Protein AF-A0AAV7MGU1-F1 (afdb_monomer_lite)

Foldseek 3Di:
DADPNHDPVPDDPVVVVLVDDDDDPDDDADPDDPLCRQCPPPPPDDPVNSLVSCVVVVNNVVSVVDD

Radius of gyration: 15.6 Å; chains: 1; bounding box: 34×26×43 Å

Secondary structure (DSSP, 8-state):
-EETTEEGGGS-HHHHHHT-----SS----SS-HHHHHSTT-SS--HHHHHHHHHHTT-HHHHTT--

InterPro domains:
  IPR027417 P-loop containing nucleoside triphosphate hydrolase [G3DSA:3.40.50.300] (1-67)
  IPR027417 P-loop containing nucleoside triphosphate hydrolase [SSF52540] (1-67)
  IPR039421 Type 1 protein exporter [PTHR43394] (1-67)

Sequence (67 aa):
VTLDGHDLRTLNVKWLREKIGVVSQEPCLFGTTIAENICYGREDVTNSEIQQAAIEANAYDFISKLP

Structure (mmCIF, N/CA/C/O backbone):
data_AF-A0AAV7MGU1-F1
#
_entry.id   AF-A0AAV7MGU1-F1
#
loop_
_atom_site.group_PDB
_atom_site.id
_atom_site.type_symbol
_atom_site.label_atom_id
_atom_site.label_alt_id
_atom_site.label_comp_id
_atom_site.label_asym_id
_atom_site.label_entity_id
_atom_site.label_seq_id
_atom_site.pdbx_PDB_ins_code
_atom_site.Cartn_x
_atom_site.Cartn_y
_atom_site.Cartn_z
_atom_site.occupancy
_atom_site.B_iso_or_equiv
_atom_site.auth_seq_id
_atom_site.auth_comp_id
_atom_site.auth_asym_id
_atom_site.auth_atom_id
_atom_site.pdbx_PDB_model_num
ATOM 1 N N . VAL A 1 1 ? 16.356 5.720 -19.467 1.00 93.06 1 VAL A N 1
ATOM 2 C CA . VAL A 1 1 ? 16.224 5.099 -18.128 1.00 93.06 1 VAL A CA 1
ATOM 3 C C . VAL A 1 1 ? 15.947 3.627 -18.337 1.00 93.06 1 VAL A C 1
ATOM 5 O O . VAL A 1 1 ? 15.179 3.302 -19.236 1.00 93.06 1 VAL A O 1
ATOM 8 N N . THR A 1 2 ? 16.592 2.763 -17.564 1.00 96.56 2 THR A N 1
ATOM 9 C CA . THR A 1 2 ? 16.504 1.306 -17.706 1.00 96.56 2 THR A CA 1
ATOM 10 C C . THR A 1 2 ? 16.196 0.659 -16.361 1.00 96.56 2 THR A C 1
ATOM 12 O O . THR A 1 2 ? 16.663 1.162 -15.342 1.00 96.56 2 THR A O 1
ATOM 15 N N . LEU A 1 3 ? 15.478 -0.461 -16.367 1.00 95.25 3 LEU A N 1
ATOM 16 C CA . LEU A 1 3 ? 15.300 -1.357 -15.223 1.00 95.25 3 LEU A CA 1
ATOM 17 C C . LEU A 1 3 ? 15.959 -2.689 -15.572 1.00 95.25 3 LEU A C 1
ATOM 19 O O . LEU A 1 3 ? 15.635 -3.265 -16.608 1.00 95.25 3 LEU A O 1
ATOM 23 N N . ASP A 1 4 ? 16.927 -3.130 -14.769 1.00 94.44 4 ASP A N 1
ATOM 24 C CA . ASP A 1 4 ? 17.689 -4.366 -15.005 1.00 94.44 4 ASP A CA 1
ATOM 25 C C . ASP A 1 4 ? 18.219 -4.486 -16.447 1.00 94.44 4 ASP A C 1
ATOM 27 O O . ASP A 1 4 ? 18.094 -5.513 -17.111 1.00 94.44 4 ASP A O 1
ATOM 31 N N . GLY A 1 5 ? 18.746 -3.379 -16.980 1.00 95.75 5 GLY A N 1
ATOM 32 C CA . GLY A 1 5 ? 19.281 -3.297 -18.344 1.00 95.75 5 GLY A CA 1
ATOM 33 C C . GLY A 1 5 ? 18.237 -3.203 -19.468 1.00 95.75 5 GLY A C 1
ATOM 34 O O . GLY A 1 5 ? 18.620 -3.002 -20.618 1.00 95.75 5 GLY A O 1
ATOM 35 N N . HIS A 1 6 ? 16.939 -3.273 -19.165 1.00 95.12 6 HIS A N 1
ATOM 36 C CA . HIS A 1 6 ? 15.858 -3.126 -20.142 1.00 95.12 6 HIS A CA 1
ATOM 37 C C . HIS A 1 6 ? 15.352 -1.681 -20.175 1.00 95.12 6 HIS A C 1
ATOM 39 O O . HIS A 1 6 ? 15.094 -1.076 -19.134 1.00 95.12 6 HIS A O 1
ATOM 45 N N . ASP A 1 7 ? 15.199 -1.100 -21.366 1.00 97.25 7 ASP A N 1
ATOM 46 C CA . ASP A 1 7 ? 14.599 0.230 -21.517 1.00 97.25 7 ASP A CA 1
ATOM 47 C C . ASP A 1 7 ? 13.142 0.209 -21.037 1.00 97.25 7 ASP A C 1
ATOM 49 O O . ASP A 1 7 ? 12.331 -0.574 -21.520 1.00 97.25 7 ASP A O 1
ATOM 53 N N . LEU A 1 8 ? 12.783 1.101 -20.110 1.00 96.56 8 LEU A N 1
ATOM 54 C CA . LEU A 1 8 ? 11.423 1.160 -19.564 1.00 96.56 8 LEU A CA 1
ATOM 55 C C . LEU A 1 8 ? 10.348 1.334 -20.646 1.00 96.56 8 LEU A C 1
ATOM 57 O O . LEU A 1 8 ? 9.223 0.873 -20.473 1.00 96.56 8 LEU A O 1
ATOM 61 N N . ARG A 1 9 ? 10.685 1.989 -21.764 1.00 95.88 9 ARG A N 1
ATOM 62 C CA . ARG A 1 9 ? 9.761 2.259 -22.876 1.00 95.88 9 ARG A CA 1
ATOM 63 C C . ARG A 1 9 ? 9.380 1.004 -23.659 1.00 95.88 9 ARG A C 1
ATOM 65 O O . ARG A 1 9 ? 8.418 1.053 -24.418 1.00 95.88 9 ARG A O 1
ATOM 72 N N . THR A 1 10 ? 10.125 -0.092 -23.506 1.00 97.12 10 THR A N 1
ATOM 73 C CA . THR A 1 10 ? 9.831 -1.370 -24.171 1.00 97.12 10 THR A CA 1
ATOM 74 C C . THR A 1 10 ? 8.981 -2.301 -23.306 1.00 97.12 10 THR A C 1
ATOM 76 O O . THR A 1 10 ? 8.454 -3.288 -23.814 1.00 97.12 10 THR A O 1
ATOM 79 N N . LEU A 1 11 ? 8.819 -1.993 -22.015 1.00 96.56 11 LEU A N 1
ATOM 80 C CA . LEU A 1 11 ? 8.047 -2.799 -21.075 1.00 96.56 11 LEU A CA 1
ATOM 81 C C . LEU A 1 11 ? 6.553 -2.459 -21.141 1.00 96.56 11 LEU A C 1
ATOM 83 O O . LEU A 1 11 ? 6.151 -1.325 -21.405 1.00 96.56 11 LEU A O 1
ATOM 87 N N . ASN A 1 12 ? 5.706 -3.444 -20.833 1.00 96.88 12 ASN A N 1
ATOM 88 C CA . ASN A 1 12 ? 4.280 -3.197 -20.664 1.00 96.88 12 ASN A CA 1
ATOM 89 C C . ASN A 1 12 ? 4.046 -2.290 -19.444 1.00 96.88 12 ASN A C 1
ATOM 91 O O . ASN A 1 12 ? 4.414 -2.631 -18.319 1.00 96.88 12 ASN A O 1
ATOM 95 N N . VAL A 1 13 ? 3.394 -1.148 -19.668 1.00 95.88 13 VAL A N 1
ATOM 96 C CA . VAL A 1 13 ? 3.200 -0.125 -18.631 1.00 95.88 13 VAL A CA 1
ATOM 97 C C . VAL A 1 13 ? 2.378 -0.615 -17.436 1.00 95.88 13 VAL A C 1
ATOM 99 O O . VAL A 1 13 ? 2.659 -0.214 -16.309 1.00 95.88 13 VAL A O 1
ATOM 102 N N . LYS A 1 14 ? 1.380 -1.481 -17.656 1.00 94.88 14 LYS A N 1
ATOM 103 C CA . LYS A 1 14 ? 0.542 -2.022 -16.578 1.00 94.88 14 LYS A CA 1
ATOM 104 C C . LYS A 1 14 ? 1.366 -2.963 -15.703 1.00 94.88 14 LYS A C 1
ATOM 106 O O . LYS A 1 14 ? 1.461 -2.738 -14.504 1.00 94.88 14 LYS A O 1
ATOM 111 N N . TRP A 1 15 ? 2.039 -3.929 -16.326 1.00 94.81 15 TRP A N 1
ATOM 112 C CA . TRP A 1 15 ? 2.909 -4.878 -15.632 1.00 94.81 15 TRP A CA 1
ATOM 113 C C . TRP A 1 15 ? 4.007 -4.176 -14.826 1.00 94.81 15 TRP A C 1
ATOM 115 O O . TRP A 1 15 ? 4.234 -4.515 -13.670 1.00 94.81 15 TRP A O 1
ATOM 125 N N . LEU A 1 16 ? 4.660 -3.164 -15.407 1.00 95.75 16 LEU A N 1
ATOM 126 C CA . LEU A 1 16 ? 5.714 -2.420 -14.717 1.00 95.75 16 LEU A CA 1
ATOM 127 C C . LEU A 1 16 ? 5.181 -1.740 -13.446 1.00 95.75 16 LEU A C 1
ATOM 129 O O . LEU A 1 16 ? 5.823 -1.794 -12.401 1.00 95.75 16 LEU A O 1
ATOM 133 N N . ARG A 1 17 ? 3.999 -1.118 -13.524 1.00 94.44 17 ARG A N 1
ATOM 134 C CA . ARG A 1 17 ? 3.379 -0.426 -12.384 1.00 94.44 17 ARG A CA 1
ATOM 135 C C . ARG A 1 17 ? 2.908 -1.385 -11.291 1.00 94.44 17 ARG A C 1
ATOM 137 O O . ARG A 1 17 ? 2.970 -1.019 -10.129 1.00 94.44 17 ARG A O 1
ATOM 144 N N . GLU A 1 18 ? 2.531 -2.618 -11.627 1.00 92.38 18 GLU A N 1
ATOM 145 C CA . GLU A 1 18 ? 2.200 -3.659 -10.636 1.00 92.38 18 GLU A CA 1
ATOM 146 C C . GLU A 1 18 ? 3.412 -4.105 -9.795 1.00 92.38 18 GLU A C 1
ATOM 148 O O . GLU A 1 18 ? 3.243 -4.756 -8.766 1.00 92.38 18 GLU A O 1
ATOM 153 N N . LYS A 1 19 ? 4.642 -3.783 -10.221 1.00 92.81 19 LYS A N 1
ATOM 154 C CA . LYS A 1 19 ? 5.883 -4.100 -9.490 1.00 92.81 19 LYS A CA 1
ATOM 155 C C . LYS A 1 19 ? 6.433 -2.929 -8.678 1.00 92.81 19 LYS A C 1
ATOM 157 O O . LYS A 1 19 ? 7.483 -3.074 -8.059 1.00 92.81 19 LYS A O 1
ATOM 162 N N . ILE A 1 20 ? 5.760 -1.778 -8.686 1.00 93.06 20 ILE A N 1
ATOM 163 C CA . ILE A 1 20 ? 6.257 -0.543 -8.076 1.00 93.06 20 ILE A CA 1
ATOM 164 C C . ILE A 1 20 ? 5.191 0.029 -7.138 1.00 93.06 20 ILE A C 1
ATOM 166 O O . ILE A 1 20 ? 4.127 0.451 -7.582 1.00 93.06 20 ILE A O 1
ATOM 170 N N . GLY A 1 21 ? 5.513 0.113 -5.846 1.00 92.06 21 GLY A N 1
ATOM 171 C CA . GLY A 1 21 ? 4.774 0.944 -4.895 1.00 92.06 21 GLY A CA 1
ATOM 172 C C . GLY A 1 21 ? 5.268 2.391 -4.957 1.00 92.06 21 GLY A C 1
ATOM 173 O O . GLY A 1 21 ? 6.476 2.628 -4.960 1.00 92.06 21 GLY A O 1
ATOM 174 N N . VAL A 1 22 ? 4.354 3.361 -5.015 1.00 93.38 22 VAL A N 1
ATOM 175 C CA . VAL A 1 22 ? 4.686 4.795 -5.055 1.00 93.38 22 VAL A CA 1
ATOM 176 C C . VAL A 1 22 ? 4.077 5.494 -3.847 1.00 93.38 22 VAL A C 1
ATOM 178 O O . VAL A 1 22 ? 2.889 5.339 -3.580 1.00 93.38 22 VAL A O 1
ATOM 181 N N . VAL A 1 23 ? 4.884 6.296 -3.150 1.00 93.81 23 VAL A N 1
ATOM 182 C CA . VAL A 1 23 ? 4.443 7.146 -2.038 1.00 93.81 23 VAL A CA 1
ATOM 183 C C . VAL A 1 23 ? 4.668 8.604 -2.425 1.00 93.81 23 VAL A C 1
ATOM 185 O O . VAL A 1 23 ? 5.804 9.041 -2.614 1.00 93.81 23 VAL A O 1
ATOM 188 N N . SER A 1 24 ? 3.574 9.345 -2.582 1.00 94.56 24 SER A N 1
ATOM 189 C CA . SER A 1 24 ? 3.591 10.767 -2.938 1.00 94.56 24 SER A CA 1
ATOM 190 C C . SER A 1 24 ? 3.814 11.649 -1.706 1.00 94.56 24 SER A C 1
ATOM 192 O O . SER A 1 24 ? 3.423 11.276 -0.604 1.00 94.56 24 SER A O 1
ATOM 194 N N . GLN A 1 25 ? 4.394 12.844 -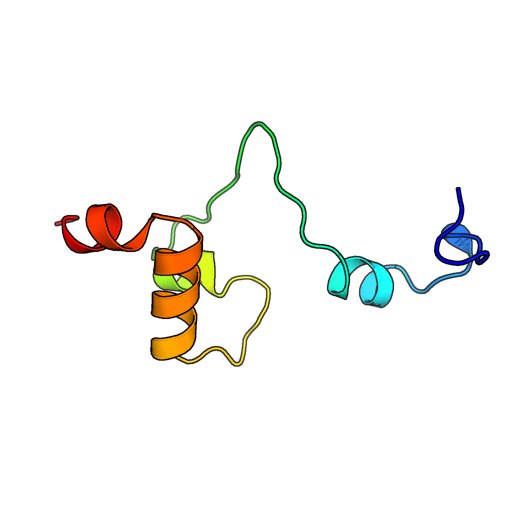1.894 1.00 96.50 25 GLN A N 1
ATOM 195 C CA . GLN A 1 25 ? 4.532 13.837 -0.812 1.00 96.50 25 GLN A CA 1
ATOM 196 C C . GLN A 1 25 ? 3.169 14.284 -0.262 1.00 96.50 25 GLN A C 1
ATOM 198 O O . GLN A 1 25 ? 3.015 14.442 0.944 1.00 96.50 25 GLN A O 1
ATOM 203 N N . GLU A 1 26 ? 2.186 14.444 -1.149 1.00 96.06 26 GLU A N 1
ATOM 204 C CA . GLU A 1 26 ? 0.779 14.648 -0.809 1.00 96.06 26 GLU A CA 1
ATOM 205 C C . GLU A 1 26 ? 0.028 13.330 -1.065 1.00 96.06 26 GLU A C 1
ATOM 207 O O . GLU A 1 26 ? -0.306 13.027 -2.216 1.00 96.06 26 GLU A O 1
ATOM 212 N N . PRO A 1 27 ? -0.165 12.479 -0.040 1.00 91.31 27 PRO A N 1
ATOM 213 C CA . PRO A 1 27 ? -0.861 11.211 -0.208 1.00 91.31 27 PRO A CA 1
ATOM 214 C C . PRO A 1 27 ? -2.347 11.440 -0.508 1.00 91.31 27 PRO A C 1
ATOM 216 O O . PRO A 1 27 ? -2.995 12.301 0.086 1.00 91.31 27 PRO A O 1
ATOM 219 N N . CYS A 1 28 ?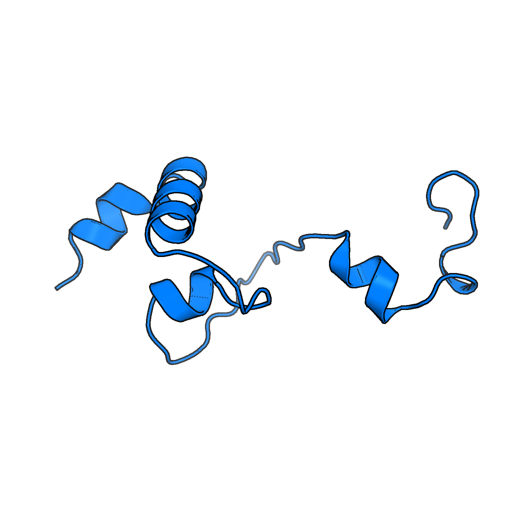 -2.898 10.643 -1.422 1.00 93.81 28 CYS A N 1
ATOM 220 C CA . CYS A 1 28 ? -4.318 10.667 -1.761 1.00 93.81 28 CYS A CA 1
ATOM 221 C C . CYS A 1 28 ? -5.042 9.502 -1.082 1.00 93.81 28 CYS A C 1
ATOM 223 O O . CYS A 1 28 ? -4.552 8.376 -1.105 1.00 93.81 28 CYS A O 1
ATOM 225 N N . LEU A 1 29 ? -6.227 9.774 -0.533 1.00 95.44 29 LEU A N 1
ATOM 226 C CA . LEU A 1 29 ? -7.136 8.767 0.014 1.00 95.44 29 LEU A CA 1
ATOM 227 C C . LEU A 1 29 ? -8.485 8.854 -0.697 1.00 95.44 29 LEU A C 1
ATOM 229 O O . LEU A 1 29 ? -8.925 9.938 -1.090 1.00 95.44 29 LEU A O 1
ATOM 233 N N . PHE A 1 30 ? -9.156 7.717 -0.830 1.00 96.06 30 PHE A N 1
ATOM 234 C CA . PHE A 1 30 ? -10.534 7.658 -1.301 1.00 96.06 30 PHE A CA 1
ATOM 235 C C . PHE A 1 30 ? -11.500 7.856 -0.133 1.00 96.06 30 PHE A C 1
ATOM 237 O O . PHE A 1 30 ? -11.213 7.454 0.997 1.00 96.06 30 PHE A O 1
ATOM 244 N N . GLY A 1 31 ? -12.665 8.444 -0.418 1.00 97.44 31 GLY A N 1
ATOM 245 C CA . GLY A 1 31 ? -13.765 8.625 0.537 1.00 97.44 31 GLY A CA 1
ATOM 246 C C . GLY A 1 31 ? -14.475 7.311 0.869 1.00 97.44 31 GLY A C 1
ATOM 247 O O . GLY A 1 31 ? -15.650 7.149 0.560 1.00 97.44 31 GLY A O 1
ATOM 248 N N . THR A 1 32 ? -13.736 6.371 1.447 1.00 95.88 32 THR A N 1
ATOM 249 C CA . THR A 1 32 ? -14.133 4.996 1.761 1.00 95.88 32 THR A CA 1
ATOM 250 C C . THR A 1 32 ? -13.467 4.584 3.083 1.00 95.88 32 THR A C 1
ATOM 252 O O . THR A 1 32 ? -12.796 5.402 3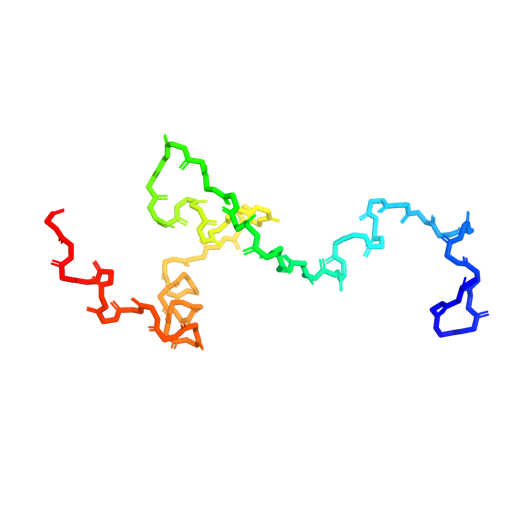.717 1.00 95.88 32 THR A O 1
ATOM 255 N N . THR A 1 33 ? -13.640 3.348 3.549 1.00 95.94 33 THR A N 1
ATOM 256 C CA . THR A 1 33 ? -13.027 2.894 4.808 1.00 95.94 33 THR A CA 1
ATOM 257 C C . THR A 1 33 ? -11.494 2.837 4.736 1.00 95.94 33 THR A C 1
ATOM 259 O O . THR A 1 33 ? -10.877 2.818 3.668 1.00 95.94 33 THR A O 1
ATOM 262 N N . ILE A 1 34 ? -10.846 2.778 5.902 1.00 96.44 34 ILE A N 1
ATOM 263 C CA . ILE A 1 34 ? -9.387 2.611 5.992 1.00 96.44 34 ILE A CA 1
ATOM 264 C C . ILE A 1 34 ? -8.953 1.263 5.410 1.00 96.44 34 ILE A C 1
ATOM 266 O O . ILE A 1 34 ? -7.965 1.208 4.685 1.00 96.44 34 ILE A O 1
ATOM 270 N N . ALA A 1 35 ? -9.710 0.194 5.678 1.00 95.75 35 ALA A N 1
ATOM 271 C CA . ALA A 1 35 ? -9.429 -1.134 5.137 1.00 95.75 35 ALA A CA 1
ATOM 272 C C . ALA A 1 35 ? -9.436 -1.125 3.600 1.00 95.75 35 ALA A C 1
ATOM 274 O O . ALA A 1 35 ? -8.499 -1.626 2.986 1.00 95.75 35 ALA A O 1
ATOM 275 N N . GLU A 1 36 ? -10.433 -0.473 2.996 1.00 95.38 36 GLU A N 1
ATOM 276 C CA . GLU A 1 36 ? -10.546 -0.331 1.539 1.00 95.38 36 GLU A CA 1
ATOM 277 C C . GLU A 1 36 ? -9.433 0.537 0.933 1.00 95.38 36 GLU A C 1
ATOM 279 O O . GLU A 1 36 ? -8.978 0.256 -0.172 1.00 95.38 36 GLU A O 1
ATOM 284 N N . ASN A 1 37 ? -8.946 1.560 1.648 1.00 96.00 37 ASN A N 1
ATOM 285 C CA . ASN A 1 37 ? -7.767 2.319 1.214 1.00 96.00 37 ASN A CA 1
ATOM 286 C C . ASN A 1 37 ? -6.478 1.480 1.293 1.00 96.00 37 ASN A C 1
ATOM 288 O O . ASN A 1 37 ? -5.631 1.597 0.414 1.00 96.00 37 ASN A O 1
ATOM 292 N N . ILE A 1 38 ? -6.319 0.631 2.316 1.00 95.62 38 ILE A N 1
ATOM 293 C CA . ILE A 1 38 ? -5.126 -0.219 2.483 1.00 95.62 38 ILE A CA 1
ATOM 294 C C . ILE A 1 38 ? -5.082 -1.332 1.431 1.00 95.62 38 ILE A C 1
ATOM 296 O O . ILE A 1 38 ? -4.023 -1.589 0.865 1.00 95.62 38 ILE A O 1
ATOM 300 N N . CYS A 1 39 ? -6.209 -1.994 1.149 1.00 95.38 39 CYS A N 1
ATOM 301 C CA . CYS A 1 39 ? -6.259 -3.035 0.117 1.00 95.38 39 CYS A CA 1
ATOM 302 C C . CYS A 1 39 ? -6.384 -2.467 -1.305 1.00 95.38 39 CYS A C 1
ATOM 304 O O . CYS A 1 39 ? -6.440 -3.223 -2.274 1.00 95.38 39 CYS A O 1
ATOM 306 N N . TYR A 1 40 ? -6.432 -1.143 -1.464 1.00 92.25 40 TYR A N 1
ATOM 307 C CA . TYR A 1 40 ? -6.552 -0.525 -2.774 1.00 92.25 40 TYR A CA 1
ATOM 308 C C . TYR A 1 40 ? -5.407 -0.963 -3.702 1.00 92.25 40 TYR A C 1
ATOM 310 O O . TYR A 1 40 ? -4.228 -0.861 -3.368 1.00 92.25 40 TYR A O 1
ATOM 318 N N . GLY A 1 41 ? -5.762 -1.451 -4.892 1.00 87.62 41 GLY A N 1
ATOM 319 C CA . GLY A 1 41 ? -4.807 -1.991 -5.865 1.00 87.62 41 GLY A CA 1
ATOM 320 C C . GLY A 1 41 ? -4.537 -3.495 -5.739 1.00 87.62 41 GLY A C 1
ATOM 321 O O . GLY A 1 41 ? -3.805 -4.034 -6.569 1.00 87.62 41 GLY A O 1
ATOM 322 N N . ARG A 1 42 ? -5.146 -4.189 -4.765 1.00 89.88 42 ARG A N 1
ATOM 323 C CA . ARG A 1 42 ? -5.107 -5.651 -4.641 1.00 89.88 42 ARG A CA 1
ATOM 324 C C . ARG A 1 42 ? -6.442 -6.182 -4.099 1.00 89.88 42 ARG A C 1
ATOM 326 O O . ARG A 1 42 ? -6.775 -5.975 -2.942 1.00 89.88 42 ARG A O 1
ATOM 333 N N . GLU A 1 43 ? -7.201 -6.883 -4.937 1.00 81.31 43 GLU A N 1
ATOM 334 C CA . GLU A 1 43 ? -8.575 -7.313 -4.609 1.00 81.31 43 GLU A CA 1
ATOM 335 C C . GLU A 1 43 ? -8.624 -8.561 -3.703 1.00 81.31 43 GLU A C 1
ATOM 337 O O . GLU A 1 43 ? -9.542 -8.712 -2.903 1.00 81.31 43 GLU A O 1
ATOM 342 N N . ASP A 1 44 ? -7.588 -9.405 -3.743 1.00 90.88 44 ASP A N 1
ATOM 343 C CA . ASP A 1 44 ? -7.481 -10.627 -2.936 1.00 90.88 44 ASP A CA 1
ATOM 344 C C . ASP A 1 44 ? -6.630 -10.386 -1.674 1.00 90.88 44 ASP A C 1
ATOM 346 O O . ASP A 1 44 ? -5.484 -10.846 -1.563 1.00 90.88 44 ASP A O 1
ATOM 350 N N . VAL A 1 45 ? -7.152 -9.591 -0.736 1.00 95.31 45 VAL A N 1
ATOM 351 C CA . VAL A 1 45 ? -6.474 -9.271 0.534 1.00 95.31 45 VAL A CA 1
ATOM 352 C C . VAL A 1 45 ? -7.336 -9.713 1.708 1.00 95.31 45 VAL A C 1
ATOM 354 O O . VAL A 1 45 ? -8.501 -9.344 1.832 1.00 95.31 45 VAL A O 1
ATOM 357 N N . THR A 1 46 ? -6.749 -10.500 2.605 1.00 96.69 46 THR A N 1
ATOM 358 C CA . THR A 1 46 ? -7.412 -10.913 3.845 1.00 96.69 46 THR A CA 1
ATOM 359 C C . THR A 1 46 ? -7.331 -9.822 4.914 1.00 96.69 46 THR A C 1
ATOM 361 O O . THR A 1 46 ? -6.383 -9.039 4.961 1.00 96.69 46 THR A O 1
ATOM 364 N N . ASN A 1 47 ? -8.269 -9.821 5.866 1.00 95.00 47 ASN A N 1
ATOM 365 C CA . ASN A 1 47 ? -8.217 -8.899 7.010 1.00 95.00 47 ASN A CA 1
ATOM 366 C C . ASN A 1 47 ? -6.901 -9.001 7.802 1.00 95.00 47 ASN A C 1
ATOM 368 O O . ASN A 1 47 ? -6.411 -7.993 8.303 1.00 95.00 47 ASN A O 1
ATOM 372 N N . SER A 1 48 ? -6.311 -10.198 7.892 1.00 97.12 48 SER A N 1
ATOM 373 C CA . SER A 1 48 ? -5.020 -10.391 8.559 1.00 97.12 48 SER A CA 1
ATOM 374 C C . SER A 1 48 ? -3.886 -9.671 7.829 1.00 97.12 48 SER A C 1
ATOM 376 O O . SER A 1 48 ? -3.016 -9.103 8.479 1.00 97.12 48 SER A O 1
ATOM 378 N N . GLU A 1 49 ? -3.887 -9.673 6.496 1.00 97.81 49 GLU A N 1
ATOM 379 C CA . GLU A 1 49 ? -2.880 -8.964 5.699 1.00 97.81 49 GLU A CA 1
ATOM 380 C C . GLU A 1 49 ? -3.058 -7.448 5.779 1.00 97.81 49 GLU A C 1
ATOM 382 O O . GLU A 1 49 ? -2.067 -6.728 5.856 1.00 97.81 49 GLU A O 1
ATOM 387 N N . ILE A 1 50 ? -4.303 -6.959 5.839 1.00 97.06 50 ILE A N 1
ATOM 388 C CA . ILE A 1 50 ? -4.590 -5.534 6.076 1.00 97.06 50 ILE A CA 1
ATOM 389 C C . ILE A 1 50 ? -4.031 -5.101 7.435 1.00 97.06 50 ILE A C 1
ATOM 391 O O . ILE A 1 50 ? -3.345 -4.084 7.526 1.00 97.06 50 ILE A O 1
ATOM 395 N N . GLN A 1 51 ? -4.295 -5.875 8.494 1.00 97.50 51 GLN A N 1
ATOM 396 C CA . GLN A 1 51 ? -3.770 -5.580 9.830 1.00 97.50 51 GLN A CA 1
ATOM 397 C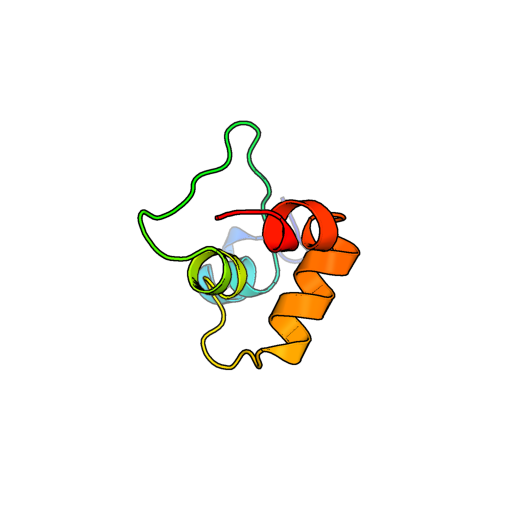 C . GLN A 1 51 ? -2.244 -5.618 9.853 1.00 97.50 51 GLN A C 1
ATOM 399 O O . GLN A 1 51 ? -1.623 -4.711 10.402 1.00 97.50 51 GLN A O 1
ATOM 404 N N . GLN A 1 52 ? -1.641 -6.622 9.216 1.00 98.12 52 GLN A N 1
ATOM 405 C CA . GLN A 1 52 ? -0.191 -6.749 9.131 1.00 98.12 52 GLN A CA 1
ATOM 406 C C . GLN A 1 52 ? 0.441 -5.552 8.403 1.00 98.12 52 GLN A C 1
ATOM 408 O O . GLN A 1 52 ? 1.379 -4.953 8.924 1.00 98.12 52 GLN A O 1
ATOM 413 N N . ALA A 1 53 ? -0.124 -5.128 7.268 1.00 96.75 53 ALA A N 1
ATOM 414 C CA . ALA A 1 53 ? 0.322 -3.933 6.552 1.00 96.75 53 ALA A CA 1
ATOM 415 C C . ALA A 1 53 ? 0.185 -2.664 7.413 1.00 96.75 53 ALA A C 1
ATOM 417 O O . ALA A 1 53 ? 1.078 -1.817 7.429 1.00 96.75 53 ALA A O 1
ATOM 418 N N . ALA A 1 54 ? -0.902 -2.544 8.182 1.00 98.00 54 ALA A N 1
ATOM 419 C CA . ALA A 1 54 ? -1.081 -1.439 9.118 1.00 98.00 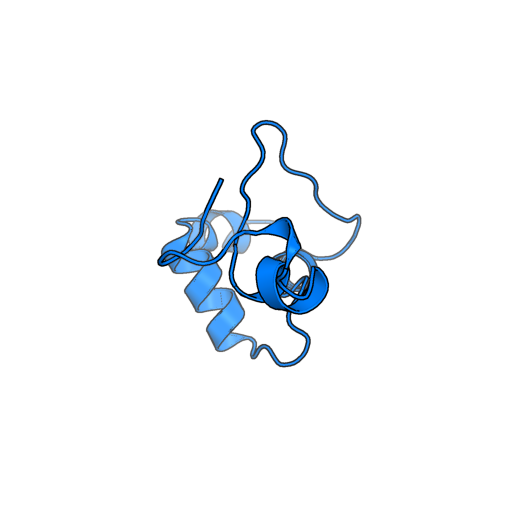54 ALA A CA 1
ATOM 420 C C . ALA A 1 54 ? -0.049 -1.461 10.261 1.00 98.00 54 ALA A C 1
ATOM 422 O O . ALA A 1 54 ? 0.377 -0.397 10.704 1.00 98.00 54 ALA A O 1
ATOM 423 N N . ILE A 1 55 ? 0.371 -2.635 10.744 1.00 98.19 55 ILE A N 1
ATOM 424 C CA . ILE A 1 55 ? 1.429 -2.766 11.761 1.00 98.19 55 ILE A CA 1
ATOM 425 C C . ILE A 1 55 ? 2.781 -2.348 11.174 1.00 98.19 55 ILE A C 1
ATOM 427 O O . ILE A 1 55 ? 3.483 -1.537 11.775 1.00 98.19 55 ILE A O 1
ATOM 431 N N . GLU A 1 56 ? 3.126 -2.840 9.984 1.00 98.06 56 GLU A N 1
ATOM 432 C CA . GLU A 1 56 ? 4.381 -2.510 9.291 1.00 98.06 56 GLU A CA 1
ATOM 433 C C . GLU A 1 56 ? 4.493 -1.017 8.962 1.00 98.06 56 GLU A C 1
ATOM 435 O O . GLU A 1 56 ? 5.574 -0.436 9.056 1.00 98.06 56 GLU A O 1
ATOM 440 N N . ALA A 1 57 ? 3.364 -0.374 8.652 1.00 96.94 57 ALA A N 1
ATOM 441 C CA . ALA A 1 57 ? 3.269 1.067 8.440 1.00 96.94 57 ALA A CA 1
ATOM 442 C C . ALA A 1 57 ? 3.188 1.891 9.743 1.00 96.94 57 ALA A C 1
ATOM 444 O O . ALA A 1 57 ? 3.010 3.108 9.679 1.00 96.94 57 ALA A O 1
ATOM 445 N N . ASN A 1 58 ? 3.289 1.260 10.922 1.00 97.88 58 ASN A N 1
ATOM 446 C CA . ASN A 1 58 ? 3.119 1.894 12.236 1.00 97.88 58 ASN A CA 1
ATOM 447 C C . ASN A 1 58 ? 1.774 2.641 12.387 1.00 97.88 58 ASN A C 1
ATOM 449 O O . ASN A 1 58 ? 1.668 3.667 13.061 1.00 97.88 58 ASN A O 1
ATOM 453 N N . ALA A 1 59 ? 0.740 2.134 11.717 1.00 97.69 59 ALA A N 1
ATOM 454 C CA . ALA A 1 59 ? -0.580 2.741 11.641 1.00 97.69 59 ALA A CA 1
ATOM 455 C C . ALA A 1 59 ? -1.632 2.036 12.505 1.00 97.69 59 ALA A C 1
ATOM 457 O O . ALA A 1 59 ? -2.610 2.655 12.928 1.00 97.69 59 ALA A O 1
ATOM 458 N N . TYR A 1 60 ? -1.422 0.754 12.804 1.00 97.62 60 TYR A N 1
ATOM 459 C CA . TYR A 1 60 ? -2.389 -0.093 13.501 1.00 97.62 60 TYR A CA 1
ATOM 460 C C . TYR A 1 60 ? -2.930 0.527 14.800 1.00 97.62 60 TYR A C 1
ATOM 462 O O . TYR A 1 60 ? -4.144 0.581 15.007 1.00 97.62 60 TYR A O 1
ATOM 4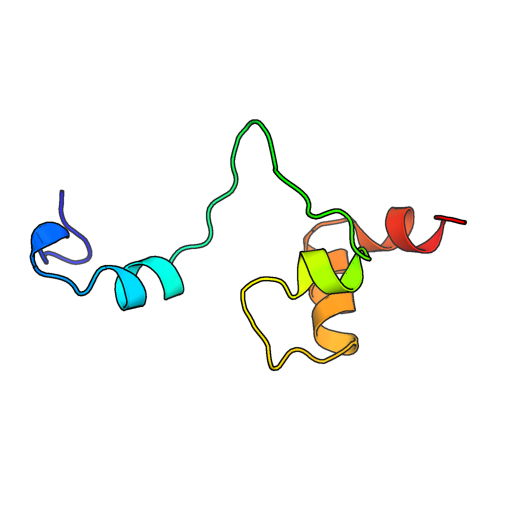70 N N . ASP A 1 61 ? -2.046 1.052 15.651 1.00 97.25 61 ASP A N 1
ATOM 471 C CA . ASP A 1 61 ? -2.419 1.582 16.965 1.00 97.25 61 ASP A CA 1
ATOM 472 C C . ASP A 1 61 ? -3.299 2.830 16.894 1.00 97.25 61 ASP A C 1
ATOM 474 O O . ASP A 1 61 ? -4.172 3.004 17.745 1.00 97.25 61 ASP A O 1
ATOM 478 N N . PHE A 1 62 ? -3.063 3.727 15.928 1.00 97.19 62 PHE A N 1
ATOM 479 C CA . PHE A 1 62 ? -3.899 4.921 15.794 1.00 97.19 62 PHE A CA 1
ATOM 480 C C . PHE A 1 62 ? -5.220 4.579 15.111 1.00 97.19 62 PHE A C 1
ATOM 482 O O . PHE A 1 62 ? -6.254 5.078 15.543 1.00 97.19 62 PHE A O 1
ATOM 489 N N . ILE A 1 63 ? -5.200 3.692 14.107 1.00 97.25 63 ILE A N 1
ATOM 490 C CA . ILE A 1 63 ? -6.407 3.223 13.416 1.00 97.25 63 ILE A CA 1
ATOM 491 C C . ILE A 1 63 ? -7.356 2.559 14.417 1.00 97.25 63 ILE A C 1
ATOM 493 O O . ILE A 1 63 ? -8.542 2.865 14.432 1.00 97.25 63 ILE A O 1
ATOM 497 N N . SER A 1 64 ? -6.828 1.716 15.309 1.00 95.62 64 SER A N 1
ATOM 498 C CA . SER A 1 64 ? -7.615 0.988 16.317 1.00 95.62 64 SER A CA 1
ATOM 499 C C . SER A 1 64 ? -8.269 1.884 17.376 1.00 95.62 64 SER A C 1
ATOM 501 O O . SER A 1 64 ? -9.111 1.418 18.138 1.00 95.62 64 SER A O 1
ATOM 503 N N . LYS A 1 65 ? -7.862 3.155 17.463 1.00 97.31 65 LYS A N 1
ATOM 504 C CA . LYS A 1 65 ? -8.407 4.151 18.401 1.00 97.31 65 LYS A CA 1
ATOM 505 C C . LYS A 1 65 ? -9.400 5.105 17.738 1.00 97.31 65 LYS A C 1
ATOM 507 O O . LYS A 1 65 ? -9.925 5.984 18.423 1.00 97.31 65 LYS A O 1
ATOM 512 N N . LEU A 1 66 ? -9.609 4.986 16.427 1.00 94.25 66 LEU A N 1
ATOM 513 C CA . LEU A 1 66 ? -10.603 5.785 15.721 1.00 94.25 66 LEU A CA 1
ATOM 514 C C . LEU A 1 66 ? -12.021 5.374 16.161 1.00 94.25 66 LEU A C 1
ATOM 516 O O . LEU A 1 66 ? -12.226 4.207 16.502 1.00 94.25 66 LEU A O 1
ATOM 520 N N . PRO A 1 67 ? -12.963 6.335 16.216 1.00 88.75 67 PRO A N 1
ATOM 521 C CA . PRO A 1 67 ? -14.338 6.098 16.652 1.00 88.75 67 PRO A CA 1
ATOM 522 C C . PRO A 1 67 ? -15.146 5.229 15.683 1.00 88.75 67 PRO A C 1
ATOM 524 O O . PRO A 1 67 ? -14.854 5.255 14.464 1.00 88.75 67 PRO A O 1
#

Organism: Pleurodeles waltl (NCBI:txid8319)

pLDDT: mean 95.17, std 2.82, range [81.31, 98.19]